Protein AF-A0A960MWN5-F1 (afdb_monomer)

Sequence (154 aa):
MKASRTVSKLVSRRIELPVVLSAWGLSIATIVAATESPEAFFETIIRPTLANRCVACHGPEKQEGSVRLDSRAALLTIQKSGTLAPTLRGKTRAPESCRLETRLADTFDQWIELGLPWPEKATVAGADDRDALARRHWAFQPIREPEVPKSLAG

Mean predicted aligned error: 15.48 Å

Foldseek 3Di:
DDDDDDDDDDDDDDDPDPPPPPPPDPPPDDDDDDDCDLQNLCVPQVLVCCQEQPCVQQNPVHNPVVHHRFDPVRLVVCVVVVCNLVVQCCVPPDDPSNHDDPVSSVSVVVCVVVVVDHPPPDTSHHPVVVVVVCCVDPVNDDDDDDDDDDDDDD

Solvent-accessible surface area (backbone atoms only — not comparable to full-atom values): 10016 Å² total; per-residue (Å²): 135,90,82,89,79,86,87,76,86,80,80,84,76,85,79,84,74,80,82,77,78,79,76,80,74,82,78,78,78,79,79,77,78,79,72,81,50,68,39,50,53,27,64,74,51,48,39,56,46,36,18,76,71,39,24,83,46,14,21,95,91,30,46,58,94,81,38,50,65,38,41,71,70,46,42,52,52,38,44,75,72,69,44,41,65,54,58,62,56,30,77,84,80,53,57,78,90,58,52,57,57,67,71,58,38,50,51,49,48,52,41,53,74,68,66,58,46,62,58,92,87,66,74,46,53,46,71,72,45,51,58,59,49,47,67,68,35,76,91,60,49,84,89,75,86,74,84,78,80,80,75,80,84,128

pLDDT: mean 78.73, std 13.89, range [41.78, 94.19]

Secondary structure (DSSP, 8-state):
----------------------------------PPPHHHHIIIIIHHHHHHHTHHHHSSS-BGGG---S-HHHHHHHHHTT-HHHHHTTTTT--GGGPPPHHHHHHHHHHHHTT----TT-----HHHHHHHHTTSGGGSPP--PPPPPP---

Structure (mmCIF, N/CA/C/O backbone):
data_AF-A0A960MWN5-F1
#
_entry.id   AF-A0A960MWN5-F1
#
loop_
_atom_site.group_PDB
_atom_site.id
_atom_site.type_symbol
_atom_site.label_atom_id
_atom_site.label_alt_id
_atom_site.label_comp_id
_atom_site.label_asym_id
_atom_site.label_entity_id
_atom_site.label_seq_id
_atom_site.pdbx_PDB_ins_code
_atom_site.Cartn_x
_atom_site.Cartn_y
_atom_site.Cartn_z
_atom_site.occupancy
_atom_site.B_iso_or_equiv
_atom_site.auth_seq_id
_atom_site.auth_comp_id
_atom_site.auth_asym_id
_atom_site.auth_atom_id
_atom_site.pdbx_PDB_model_num
ATOM 1 N N . MET A 1 1 ? -88.405 -11.093 -64.486 1.00 41.78 1 MET A N 1
ATOM 2 C CA . MET A 1 1 ? -88.264 -12.360 -65.241 1.00 41.78 1 MET A CA 1
ATOM 3 C C . MET A 1 1 ? -87.059 -13.118 -64.696 1.00 41.78 1 MET A C 1
ATOM 5 O O . MET A 1 1 ? -86.086 -12.488 -64.307 1.00 41.78 1 MET A O 1
ATOM 9 N N . LYS A 1 2 ? -87.201 -14.441 -64.556 1.00 43.50 2 LYS A N 1
ATOM 10 C CA . LYS A 1 2 ? -86.304 -15.387 -63.868 1.00 43.50 2 LYS A CA 1
ATOM 11 C C . LYS A 1 2 ? -84.904 -15.454 -64.492 1.00 43.50 2 LYS A C 1
ATOM 13 O O . LYS A 1 2 ? -84.797 -15.482 -65.710 1.00 43.50 2 LYS A O 1
ATOM 18 N N . ALA A 1 3 ? -83.872 -15.642 -63.670 1.00 47.06 3 ALA A N 1
ATOM 19 C CA . ALA A 1 3 ? -82.603 -16.218 -64.115 1.00 47.06 3 ALA A CA 1
ATOM 20 C C . ALA A 1 3 ? -82.183 -17.324 -63.135 1.00 47.06 3 ALA A C 1
ATOM 22 O O . ALA A 1 3 ? -81.677 -17.068 -62.045 1.00 47.06 3 ALA A O 1
ATOM 23 N N . SER A 1 4 ? -82.488 -18.557 -63.540 1.00 50.53 4 SER A N 1
ATOM 24 C CA . SER A 1 4 ? -82.085 -19.809 -62.900 1.00 50.53 4 SER A CA 1
ATOM 25 C C . SER A 1 4 ? -80.568 -19.971 -62.997 1.00 50.53 4 SER A C 1
ATOM 27 O O . SER A 1 4 ? -80.006 -19.799 -64.078 1.00 50.53 4 SER A O 1
ATOM 29 N N . ARG A 1 5 ? -79.900 -20.294 -61.886 1.00 61.03 5 ARG A N 1
ATOM 30 C CA . ARG A 1 5 ? -78.470 -20.629 -61.864 1.00 61.03 5 ARG A CA 1
ATOM 31 C C . ARG A 1 5 ? -78.312 -22.098 -61.491 1.00 61.03 5 ARG A C 1
ATOM 33 O O . ARG A 1 5 ? -78.660 -22.508 -60.388 1.00 61.03 5 ARG A O 1
ATOM 40 N N . THR A 1 6 ? -77.801 -22.878 -62.435 1.00 56.53 6 THR A N 1
ATOM 41 C CA . THR A 1 6 ? -77.400 -24.278 -62.275 1.00 56.53 6 THR A CA 1
ATOM 42 C C . THR A 1 6 ? -76.148 -24.400 -61.412 1.00 56.53 6 THR A C 1
ATOM 44 O O . THR A 1 6 ? -75.173 -23.671 -61.584 1.00 56.53 6 THR A O 1
ATOM 47 N N . VAL A 1 7 ? -76.192 -25.358 -60.490 1.00 57.38 7 VAL A N 1
ATOM 48 C CA . VAL A 1 7 ? -75.132 -25.708 -59.543 1.00 57.38 7 VAL A CA 1
ATOM 49 C C . VAL A 1 7 ? -74.100 -26.590 -60.248 1.00 57.38 7 VAL A C 1
ATOM 51 O O . VAL A 1 7 ? -74.443 -27.678 -60.706 1.00 57.38 7 VAL A O 1
ATOM 54 N N . SER A 1 8 ? -72.840 -26.154 -60.310 1.00 52.66 8 SER A N 1
ATOM 55 C CA . SER A 1 8 ? -71.716 -27.009 -60.708 1.00 52.66 8 SER A CA 1
ATOM 56 C C . SER A 1 8 ? -70.883 -27.346 -59.475 1.00 52.66 8 SER A C 1
ATOM 58 O O . SER A 1 8 ? -70.448 -26.462 -58.737 1.00 52.66 8 SER A O 1
ATOM 60 N N . LYS A 1 9 ? -70.738 -28.647 -59.214 1.00 51.66 9 LYS A N 1
ATOM 61 C CA . LYS A 1 9 ? -70.060 -29.218 -58.047 1.00 51.66 9 LYS A CA 1
ATOM 62 C C . LYS A 1 9 ? -68.567 -28.881 -58.108 1.00 51.66 9 LYS A C 1
ATOM 64 O O . LYS A 1 9 ? -67.856 -29.411 -58.957 1.00 51.66 9 LYS A O 1
ATOM 69 N N . LEU A 1 10 ? -68.084 -28.042 -57.191 1.00 59.97 10 LEU A N 1
ATOM 70 C CA . LEU A 1 10 ? -66.648 -27.884 -56.970 1.00 59.97 10 LEU A CA 1
ATOM 71 C C . LEU A 1 10 ? -66.115 -29.095 -56.197 1.00 59.97 10 LEU A C 1
ATOM 73 O O . LEU A 1 10 ? -66.444 -29.314 -55.033 1.00 59.97 10 LEU A O 1
ATOM 77 N N . VAL A 1 11 ? -65.283 -29.882 -56.874 1.00 59.75 11 VAL A N 1
ATOM 78 C CA . VAL A 1 11 ? -64.422 -30.903 -56.276 1.00 59.75 11 VAL A CA 1
ATOM 79 C C . VAL A 1 11 ? -63.416 -30.206 -55.356 1.00 59.75 11 VAL A C 1
ATOM 81 O O . VAL A 1 11 ? -62.588 -29.413 -55.798 1.00 59.75 11 VAL A O 1
ATOM 84 N N . SER A 1 12 ? -63.521 -30.494 -54.061 1.00 59.75 12 SER A N 1
ATOM 85 C CA . SER A 1 12 ? -62.624 -30.016 -53.009 1.00 59.75 12 SER A CA 1
ATOM 86 C C . SER A 1 12 ? -61.240 -30.655 -53.161 1.00 59.75 12 SER A C 1
ATOM 88 O O . SER A 1 12 ? -61.079 -31.857 -52.951 1.00 59.75 12 SER A O 1
ATOM 90 N N . ARG A 1 13 ? -60.225 -29.858 -53.515 1.00 63.38 13 ARG A N 1
ATOM 91 C CA . ARG A 1 13 ? -58.817 -30.209 -53.281 1.00 63.38 13 ARG A CA 1
ATOM 92 C C . ARG A 1 13 ? -58.412 -29.622 -51.934 1.00 63.38 13 ARG A C 1
ATOM 94 O O . ARG A 1 13 ? -58.402 -28.405 -51.774 1.00 63.38 13 ARG A O 1
ATOM 101 N N . ARG A 1 14 ? -58.100 -30.487 -50.967 1.00 66.81 14 ARG A N 1
ATOM 102 C CA . ARG A 1 14 ? -57.504 -30.082 -49.689 1.00 66.81 14 ARG A CA 1
ATOM 103 C C . ARG A 1 14 ? -56.088 -29.577 -49.960 1.00 66.81 14 ARG A C 1
ATOM 105 O O . ARG A 1 14 ? -55.253 -30.326 -50.458 1.00 66.81 14 ARG A O 1
ATOM 112 N N . ILE A 1 15 ? -55.862 -28.295 -49.700 1.00 63.66 15 ILE A N 1
ATOM 113 C CA . ILE A 1 15 ? -54.543 -27.668 -49.734 1.00 63.66 15 ILE A CA 1
ATOM 114 C C . ILE A 1 15 ? -53.998 -27.775 -48.309 1.00 63.66 15 ILE A C 1
ATOM 116 O O . ILE A 1 15 ? -54.374 -26.992 -47.443 1.00 63.66 15 ILE A O 1
ATOM 120 N N . GLU A 1 16 ? -53.160 -28.776 -48.056 1.00 53.56 16 GLU A N 1
ATOM 121 C CA . GLU A 1 16 ? -52.386 -28.878 -46.816 1.00 53.56 16 GLU A CA 1
ATOM 122 C C . GLU A 1 16 ? -51.187 -27.920 -46.941 1.00 53.56 16 GLU A C 1
ATOM 124 O O . GLU A 1 16 ? -50.183 -28.234 -47.580 1.00 53.56 16 GLU A O 1
ATOM 129 N N . LEU A 1 17 ? -51.323 -26.703 -46.408 1.00 55.41 17 LEU A N 1
ATOM 130 C CA . LEU A 1 17 ? -50.218 -25.750 -46.262 1.00 55.41 17 LEU A CA 1
ATOM 131 C C . LEU A 1 17 ? -49.339 -26.204 -45.086 1.00 55.41 17 LEU A C 1
ATOM 133 O O . LEU A 1 17 ? -49.846 -26.257 -43.963 1.00 55.41 17 LEU A O 1
ATOM 137 N N . PRO A 1 18 ? -48.038 -26.500 -45.276 1.00 53.03 18 PRO A N 1
ATOM 138 C CA . PRO A 1 18 ? -47.159 -26.717 -44.141 1.00 53.03 18 PRO A CA 1
ATOM 139 C C . PRO A 1 18 ? -47.017 -25.383 -43.407 1.00 53.03 18 PRO A C 1
ATOM 141 O O . PRO A 1 18 ? -46.530 -24.395 -43.957 1.00 53.03 18 PRO A O 1
ATOM 144 N N . VAL A 1 19 ? -47.483 -25.351 -42.160 1.00 59.28 19 VAL A N 1
ATOM 145 C CA . VAL A 1 19 ? -47.262 -24.245 -41.230 1.00 59.28 19 VAL A CA 1
ATOM 146 C C . VAL A 1 19 ? -45.757 -24.165 -40.971 1.00 59.28 19 VAL A C 1
ATOM 148 O O . VAL A 1 19 ? -45.223 -24.838 -40.093 1.00 59.28 19 VAL A O 1
ATOM 151 N N . VAL A 1 20 ? -45.050 -23.360 -41.762 1.00 62.38 20 VAL A N 1
ATOM 152 C CA . VAL A 1 20 ? -43.673 -22.964 -41.464 1.00 62.38 20 VAL A CA 1
ATOM 153 C C . VAL A 1 20 ? -43.761 -21.892 -40.381 1.00 62.38 20 VAL A C 1
ATOM 155 O O . VAL A 1 20 ? -43.831 -20.698 -40.655 1.00 62.38 20 VAL A O 1
ATOM 158 N N . LEU A 1 21 ? -43.826 -22.343 -39.128 1.00 59.66 21 LEU A N 1
ATOM 159 C CA . LEU A 1 21 ? -43.606 -21.519 -37.943 1.00 59.66 21 LEU A CA 1
ATOM 160 C C . LEU A 1 21 ? -42.152 -21.034 -37.969 1.00 59.66 21 LEU A C 1
ATOM 162 O O . LEU A 1 21 ? -41.258 -21.654 -37.399 1.00 59.66 21 LEU A O 1
ATOM 166 N N . SER A 1 22 ? -41.897 -19.919 -38.647 1.00 58.91 22 SER A N 1
ATOM 167 C CA . SER A 1 22 ? -40.659 -19.167 -38.479 1.00 58.91 22 SER A CA 1
ATOM 168 C C . SER A 1 22 ? -40.677 -18.526 -37.090 1.00 58.91 22 SER A C 1
ATOM 170 O O . SER A 1 22 ? -41.102 -17.385 -36.915 1.00 58.91 22 SER A O 1
ATOM 172 N N . ALA A 1 23 ? -40.254 -19.302 -36.092 1.00 59.97 23 ALA A N 1
ATOM 173 C CA . ALA A 1 23 ? -39.985 -18.852 -34.738 1.00 59.97 23 ALA A CA 1
ATOM 174 C C . ALA A 1 23 ? -38.745 -17.948 -34.754 1.00 59.97 23 ALA A C 1
ATOM 176 O O . ALA A 1 23 ? -37.616 -18.398 -34.573 1.00 59.97 23 ALA A O 1
ATOM 177 N N . TRP A 1 24 ? -38.956 -16.658 -35.004 1.00 68.06 24 TRP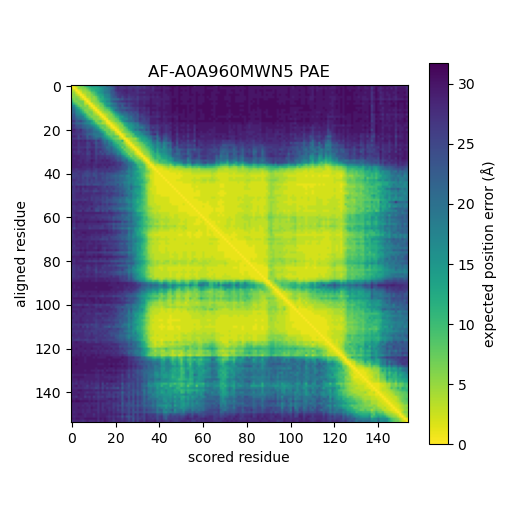 A N 1
ATOM 178 C CA . TRP A 1 24 ? -37.957 -15.633 -34.724 1.00 68.06 24 TRP A CA 1
ATOM 179 C C . TRP A 1 24 ? -37.900 -15.479 -33.202 1.00 68.06 24 TRP A C 1
ATOM 181 O O . TRP A 1 24 ? -38.623 -14.683 -32.608 1.00 68.06 24 TRP A O 1
ATOM 191 N N . GLY A 1 25 ? -37.110 -16.344 -32.563 1.00 60.28 25 GLY A N 1
ATOM 192 C CA . GLY A 1 25 ? -36.861 -16.303 -31.130 1.00 60.28 25 GLY A CA 1
ATOM 193 C C . GLY A 1 25 ? -36.199 -14.981 -30.763 1.00 60.28 25 GLY A C 1
ATOM 194 O O . GLY A 1 25 ? -35.059 -14.723 -31.143 1.00 60.28 25 GLY A O 1
ATOM 195 N N . LEU A 1 26 ? -36.919 -14.138 -30.028 1.00 68.88 26 LEU A N 1
ATOM 196 C CA . LEU A 1 26 ? -36.377 -12.929 -29.426 1.00 68.88 26 LEU A CA 1
ATOM 197 C C . LEU A 1 26 ? -35.466 -13.343 -28.259 1.00 68.88 26 LEU A C 1
ATOM 199 O O . LEU A 1 26 ? -35.898 -13.429 -27.111 1.00 68.88 26 LEU A O 1
ATOM 203 N N . SER A 1 27 ? -34.206 -13.659 -28.562 1.00 70.19 27 SER A N 1
ATOM 204 C CA . SER A 1 27 ? -33.169 -13.873 -27.553 1.00 70.19 27 SER A CA 1
ATOM 205 C C . SER A 1 27 ? -32.819 -12.536 -26.905 1.00 70.19 27 SER A C 1
ATOM 207 O O . SER A 1 27 ? -31.998 -11.776 -27.413 1.00 70.19 27 SER A O 1
ATOM 209 N N . ILE A 1 28 ? -33.443 -12.245 -25.766 1.00 71.38 28 ILE A N 1
ATOM 210 C CA . ILE A 1 28 ? -32.984 -11.183 -24.873 1.00 71.38 28 ILE A CA 1
ATOM 211 C C . ILE A 1 28 ? -31.704 -11.698 -24.210 1.00 71.38 28 ILE A C 1
ATOM 213 O O . ILE A 1 28 ? -31.750 -12.509 -23.287 1.00 71.38 28 ILE A O 1
ATOM 217 N N . ALA A 1 29 ? -30.551 -11.262 -24.716 1.00 70.94 29 ALA A N 1
ATOM 218 C CA . ALA A 1 29 ? -29.282 -11.463 -24.037 1.00 70.94 29 ALA A CA 1
ATOM 219 C C . ALA A 1 29 ? -29.285 -10.612 -22.760 1.00 70.94 29 ALA A C 1
ATOM 221 O O . ALA A 1 29 ? -29.202 -9.386 -22.810 1.00 70.94 29 ALA A O 1
ATOM 222 N N . THR A 1 30 ? -29.414 -11.255 -21.603 1.00 71.75 30 THR A N 1
ATOM 223 C CA . THR A 1 30 ? -29.210 -10.602 -20.310 1.00 71.75 30 THR A CA 1
ATOM 224 C C . THR A 1 30 ? -27.740 -10.226 -20.175 1.00 71.75 30 THR A C 1
ATOM 226 O O . THR A 1 30 ? -26.886 -11.095 -20.002 1.00 71.75 30 THR A O 1
ATOM 229 N N . ILE A 1 31 ? -27.440 -8.930 -20.254 1.00 71.88 31 ILE A N 1
ATOM 230 C CA . ILE A 1 31 ? -26.122 -8.401 -19.904 1.00 71.88 31 ILE A CA 1
ATOM 231 C C . ILE A 1 31 ? -26.006 -8.475 -18.380 1.00 71.88 31 ILE A C 1
ATOM 233 O O . ILE A 1 31 ? -26.652 -7.715 -17.660 1.00 71.88 31 ILE A O 1
ATOM 237 N N . VAL A 1 32 ? -25.204 -9.416 -17.883 1.00 67.56 32 VAL A N 1
ATOM 238 C CA . VAL A 1 32 ? -24.792 -9.437 -16.478 1.00 67.56 32 VAL A CA 1
ATOM 239 C C . VAL A 1 32 ? -23.835 -8.267 -16.274 1.00 67.56 32 VAL A C 1
ATOM 241 O O . VAL A 1 32 ? -22.738 -8.253 -16.830 1.00 67.56 32 VAL A O 1
ATOM 244 N N . ALA A 1 33 ? -24.254 -7.270 -15.496 1.00 60.56 33 ALA A N 1
ATOM 245 C CA . ALA A 1 33 ? -23.344 -6.250 -15.000 1.00 60.56 33 ALA A CA 1
ATOM 246 C C . ALA A 1 33 ? -22.337 -6.929 -14.061 1.00 60.56 33 ALA A C 1
ATOM 248 O O . ALA A 1 33 ? -22.726 -7.513 -13.049 1.00 60.56 33 ALA A O 1
ATOM 249 N N . ALA A 1 34 ? -21.052 -6.895 -14.414 1.00 60.38 34 ALA A N 1
ATOM 250 C CA . ALA A 1 34 ?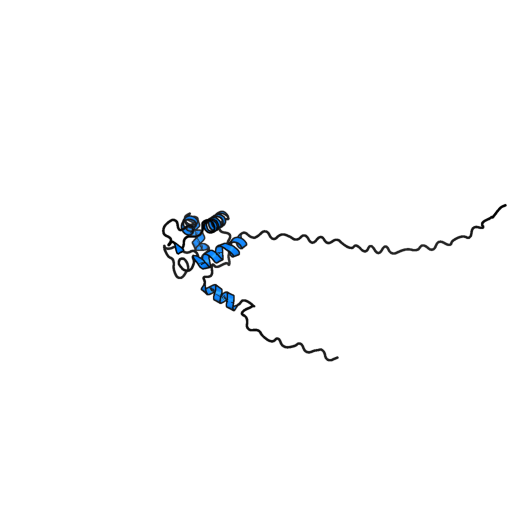 -19.995 -7.342 -13.521 1.00 60.38 34 ALA A CA 1
ATOM 251 C C . ALA A 1 34 ? -19.987 -6.414 -12.299 1.00 60.38 34 ALA A C 1
ATOM 253 O O . ALA A 1 34 ? -19.687 -5.228 -12.416 1.00 60.38 34 ALA A O 1
ATOM 254 N N . THR A 1 35 ? -20.349 -6.938 -11.131 1.00 59.91 35 THR A N 1
ATOM 255 C CA . THR A 1 35 ? -20.078 -6.267 -9.860 1.00 59.91 35 THR A CA 1
ATOM 256 C C . THR A 1 35 ? -18.563 -6.138 -9.734 1.00 59.91 35 THR A C 1
ATOM 258 O O . THR A 1 35 ? -17.880 -7.165 -9.777 1.00 59.91 35 THR A O 1
ATOM 261 N N . GLU A 1 36 ? -18.029 -4.915 -9.632 1.00 65.44 36 GLU A N 1
ATOM 262 C CA . GLU A 1 36 ? -16.600 -4.704 -9.365 1.00 65.44 36 GLU A CA 1
ATOM 263 C C . GLU A 1 36 ? -16.200 -5.552 -8.159 1.00 65.44 36 GLU A C 1
ATOM 265 O O . GLU A 1 36 ? -16.794 -5.445 -7.083 1.00 65.44 36 GLU A O 1
ATOM 270 N N . SER A 1 37 ? -15.239 -6.457 -8.355 1.00 78.31 37 SER A N 1
ATOM 271 C CA . SER A 1 37 ? -14.789 -7.297 -7.255 1.00 78.31 37 SER A CA 1
ATOM 272 C C . SER A 1 37 ? -14.08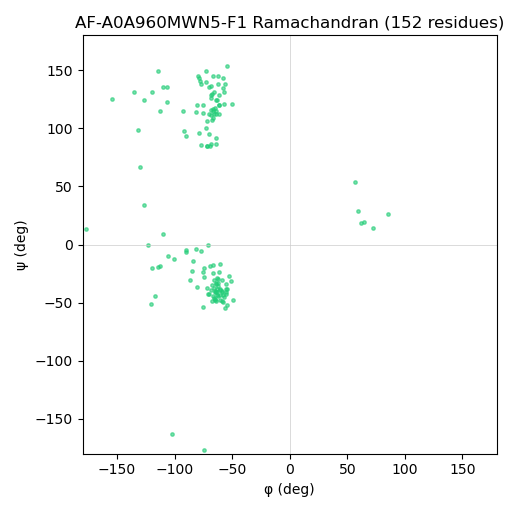8 -6.408 -6.215 1.00 78.31 37 SER A C 1
ATOM 274 O O . SER A 1 37 ? -13.417 -5.443 -6.594 1.00 78.31 37 SER A O 1
ATOM 276 N N . PRO A 1 38 ? -14.194 -6.694 -4.907 1.00 79.75 38 PRO A N 1
ATOM 277 C CA . PRO A 1 38 ? -13.452 -5.960 -3.879 1.00 79.75 38 PRO A CA 1
ATOM 278 C C . PRO A 1 38 ? -11.939 -5.902 -4.150 1.00 79.75 38 PRO A C 1
ATOM 280 O O . PRO A 1 38 ? -11.255 -4.961 -3.759 1.00 79.75 38 PRO A O 1
ATOM 283 N N . GLU A 1 39 ? -11.400 -6.888 -4.864 1.00 86.81 39 GLU A N 1
ATOM 284 C CA . GLU A 1 39 ? -10.014 -6.916 -5.318 1.00 86.81 39 GLU A CA 1
ATOM 285 C C . GLU A 1 39 ? -9.736 -5.971 -6.495 1.00 86.81 39 GLU A C 1
ATOM 287 O O . GLU A 1 39 ? -8.615 -5.477 -6.612 1.00 86.81 39 GLU A O 1
ATOM 292 N N . ALA A 1 40 ? -10.727 -5.676 -7.342 1.00 87.62 40 ALA A N 1
ATOM 293 C CA . ALA A 1 40 ? -10.594 -4.683 -8.407 1.00 87.62 40 ALA A CA 1
ATOM 294 C C . ALA A 1 40 ? -10.287 -3.297 -7.824 1.00 87.62 40 ALA A C 1
ATOM 296 O O . ALA A 1 40 ? -9.427 -2.597 -8.350 1.00 87.62 40 ALA A O 1
ATOM 297 N N . PHE A 1 41 ? -10.898 -2.945 -6.688 1.00 89.44 41 PHE A N 1
ATOM 298 C CA . PHE A 1 41 ? -10.588 -1.719 -5.944 1.00 89.44 41 PHE A CA 1
ATOM 299 C C . PHE A 1 41 ? -9.115 -1.660 -5.509 1.00 89.44 41 PHE A C 1
ATOM 301 O O . PHE A 1 41 ? -8.452 -0.622 -5.611 1.00 89.44 41 PHE A O 1
ATOM 308 N N . PHE A 1 42 ? -8.565 -2.799 -5.075 1.00 92.12 42 PHE A N 1
ATOM 309 C CA . PHE A 1 42 ? -7.147 -2.892 -4.753 1.00 92.12 42 PHE A CA 1
ATOM 310 C C . PHE A 1 42 ? -6.261 -2.713 -5.989 1.00 92.12 42 PHE A C 1
ATOM 312 O O . PHE A 1 42 ? -5.287 -1.967 -5.935 1.00 92.12 42 PHE A O 1
ATOM 319 N N . GLU A 1 43 ? -6.588 -3.370 -7.099 1.00 90.25 43 GLU A N 1
ATOM 320 C CA . GLU A 1 43 ? -5.815 -3.302 -8.345 1.00 90.25 43 GLU A CA 1
ATOM 321 C C . GLU A 1 43 ? -5.783 -1.895 -8.951 1.00 90.25 43 GLU A C 1
ATOM 323 O O . GLU A 1 43 ? -4.731 -1.432 -9.393 1.00 90.25 43 GLU A O 1
ATOM 328 N N . THR A 1 44 ? -6.923 -1.203 -8.970 1.00 89.38 44 THR A N 1
ATOM 329 C CA . THR A 1 44 ? -7.074 0.063 -9.696 1.00 89.38 44 THR A CA 1
ATOM 330 C C . THR A 1 44 ? -6.651 1.280 -8.885 1.00 89.38 44 THR A C 1
ATOM 332 O O . THR A 1 44 ? -6.168 2.250 -9.470 1.00 89.38 44 THR A O 1
ATOM 335 N N . ILE A 1 45 ? -6.791 1.243 -7.554 1.00 91.06 45 ILE A N 1
ATOM 336 C CA . ILE A 1 45 ? -6.560 2.422 -6.707 1.00 91.06 45 ILE A CA 1
ATOM 337 C C . ILE A 1 45 ? -5.457 2.191 -5.671 1.00 91.06 45 ILE A C 1
ATOM 339 O O . ILE A 1 45 ? -4.512 2.984 -5.570 1.00 91.06 45 ILE A O 1
ATOM 343 N N . ILE A 1 46 ? -5.540 1.104 -4.902 1.00 93.62 46 ILE A N 1
ATOM 344 C CA . ILE A 1 46 ? -4.661 0.903 -3.741 1.00 93.62 46 ILE A CA 1
ATOM 345 C C . ILE A 1 46 ? -3.248 0.497 -4.165 1.00 93.62 46 ILE A C 1
ATOM 347 O O . ILE A 1 46 ? -2.279 1.155 -3.781 1.00 93.62 46 ILE A O 1
ATOM 351 N N . ARG A 1 47 ? -3.105 -0.552 -4.982 1.00 92.69 47 ARG A N 1
ATOM 352 C CA . ARG A 1 47 ? -1.809 -1.046 -5.466 1.00 92.69 47 ARG A CA 1
ATOM 353 C C . ARG A 1 47 ? -0.982 0.045 -6.143 1.00 92.69 47 ARG A C 1
ATOM 355 O O . ARG A 1 47 ? 0.170 0.200 -5.736 1.00 92.69 47 ARG A O 1
ATOM 362 N N . PRO A 1 48 ? -1.490 0.808 -7.133 1.00 90.50 48 PRO A N 1
ATOM 363 C CA . PRO A 1 48 ? -0.680 1.837 -7.773 1.00 90.50 48 PRO A CA 1
ATOM 364 C C . PRO A 1 48 ? -0.291 2.942 -6.791 1.00 90.50 48 PRO A C 1
ATOM 366 O O . PRO A 1 48 ? 0.819 3.464 -6.878 1.00 90.50 48 PRO A O 1
ATOM 369 N N . THR A 1 49 ? -1.145 3.283 -5.826 1.00 91.69 49 THR A N 1
ATOM 370 C CA . THR A 1 49 ? -0.780 4.256 -4.793 1.00 91.69 49 THR A CA 1
ATOM 371 C C . THR A 1 49 ? 0.353 3.744 -3.905 1.00 91.69 49 THR A C 1
ATOM 373 O O . THR A 1 49 ? 1.341 4.455 -3.720 1.00 91.69 49 THR A O 1
ATOM 376 N N . LEU A 1 50 ? 0.262 2.505 -3.410 1.00 92.19 50 LEU A N 1
ATOM 377 C CA . LEU A 1 50 ? 1.324 1.891 -2.608 1.00 92.19 50 LEU A CA 1
ATOM 378 C C . LEU A 1 50 ? 2.641 1.829 -3.396 1.00 92.19 50 LEU A C 1
ATOM 380 O O . LEU A 1 50 ? 3.674 2.289 -2.907 1.00 92.19 50 LEU A O 1
ATOM 384 N N . ALA A 1 51 ? 2.587 1.341 -4.637 1.00 90.06 51 ALA A N 1
ATOM 385 C CA . ALA A 1 51 ? 3.741 1.217 -5.523 1.00 90.06 51 ALA A CA 1
ATOM 386 C C . ALA A 1 51 ? 4.443 2.560 -5.770 1.00 90.06 51 ALA A C 1
ATOM 388 O O . ALA A 1 51 ? 5.658 2.665 -5.621 1.00 90.06 51 ALA A O 1
ATOM 389 N N . ASN A 1 52 ? 3.679 3.600 -6.119 1.00 87.06 52 ASN A N 1
ATOM 390 C CA . ASN A 1 52 ? 4.245 4.880 -6.546 1.00 87.06 52 ASN A CA 1
ATOM 391 C C . ASN A 1 52 ? 4.590 5.824 -5.381 1.00 87.06 52 ASN A C 1
ATOM 393 O O . ASN A 1 52 ? 5.394 6.733 -5.573 1.00 87.06 52 ASN A O 1
ATOM 397 N N . ARG A 1 53 ? 3.969 5.670 -4.201 1.00 87.50 53 ARG A N 1
ATOM 398 C CA . ARG A 1 53 ? 4.115 6.635 -3.090 1.00 87.50 53 ARG A CA 1
ATOM 399 C C . ARG A 1 53 ? 4.708 6.057 -1.811 1.00 87.50 53 ARG A C 1
A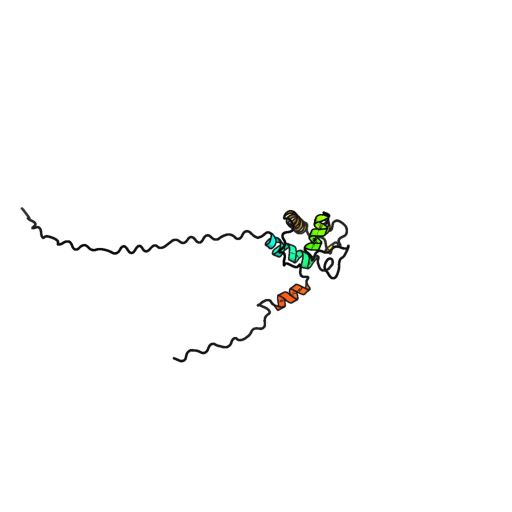TOM 401 O O . ARG A 1 53 ? 5.180 6.831 -0.984 1.00 87.50 53 ARG A O 1
ATOM 408 N N . CYS A 1 54 ? 4.673 4.739 -1.622 1.00 88.94 54 CYS A N 1
ATOM 409 C CA . CYS A 1 54 ? 5.028 4.117 -0.344 1.00 88.94 54 CYS A CA 1
ATOM 410 C C . CYS A 1 54 ? 6.249 3.198 -0.452 1.00 88.94 54 CYS A C 1
ATOM 412 O O . CYS A 1 54 ? 7.139 3.266 0.394 1.00 88.94 54 CYS A O 1
ATOM 414 N N . VAL A 1 55 ? 6.316 2.357 -1.489 1.00 90.38 55 VAL A N 1
ATOM 415 C CA . VAL A 1 55 ? 7.326 1.285 -1.593 1.00 90.38 55 VAL A CA 1
ATOM 416 C C . VAL A 1 55 ? 8.764 1.805 -1.665 1.00 90.38 55 VAL A C 1
ATOM 418 O O . VAL A 1 55 ? 9.658 1.149 -1.145 1.00 90.38 55 VAL A O 1
ATOM 421 N N . ALA A 1 56 ? 9.004 3.004 -2.199 1.00 87.12 56 ALA A N 1
ATOM 422 C CA . ALA A 1 56 ? 10.353 3.579 -2.244 1.00 87.12 56 ALA A CA 1
ATOM 423 C C . ALA A 1 56 ? 11.005 3.738 -0.848 1.00 87.12 56 ALA A C 1
ATOM 425 O O . ALA A 1 56 ? 12.224 3.632 -0.724 1.00 87.12 56 ALA A O 1
ATOM 426 N N . CYS A 1 57 ? 10.207 3.965 0.206 1.00 88.00 57 CYS A N 1
ATOM 427 C CA . CYS A 1 57 ? 10.699 4.114 1.585 1.00 88.00 57 CYS A CA 1
ATOM 428 C C . CYS A 1 57 ? 10.252 3.003 2.545 1.00 88.00 57 CYS A C 1
ATOM 430 O O . CYS A 1 57 ? 10.865 2.840 3.600 1.00 88.00 57 CYS A O 1
ATOM 432 N N . HIS A 1 58 ? 9.195 2.268 2.197 1.00 90.44 58 HIS A N 1
ATOM 433 C CA . HIS A 1 58 ? 8.587 1.207 3.007 1.00 90.44 58 HIS A CA 1
ATOM 434 C C . HIS A 1 58 ? 8.473 -0.113 2.227 1.00 90.44 58 HIS A C 1
ATOM 436 O O . HIS A 1 58 ? 7.490 -0.843 2.358 1.00 90.44 58 HIS A O 1
ATOM 442 N N . GLY A 1 59 ? 9.438 -0.380 1.356 1.00 89.94 59 GLY A N 1
ATOM 443 C CA . GLY A 1 59 ? 9.529 -1.575 0.525 1.00 89.94 59 GLY A CA 1
ATOM 444 C C . GLY A 1 59 ? 10.548 -2.588 1.054 1.00 89.94 59 GLY A C 1
ATOM 445 O O . GLY A 1 59 ? 10.977 -2.516 2.207 1.00 89.94 59 GLY A O 1
ATOM 446 N N . PRO A 1 60 ? 10.973 -3.551 0.223 1.00 89.56 60 PRO A N 1
ATOM 447 C CA . PRO A 1 60 ? 11.965 -4.542 0.630 1.00 89.56 60 PRO A CA 1
ATOM 448 C C . PRO A 1 60 ? 13.353 -3.927 0.864 1.00 89.56 60 PRO A C 1
ATOM 450 O O . PRO A 1 60 ? 14.059 -4.366 1.769 1.00 89.56 60 PRO A O 1
ATOM 453 N N . GLU A 1 61 ? 13.725 -2.908 0.087 1.00 88.94 61 GLU A N 1
ATOM 454 C CA . GLU A 1 61 ? 15.054 -2.283 0.133 1.00 88.94 61 GLU A CA 1
ATOM 455 C C . GLU A 1 61 ? 15.208 -1.280 1.280 1.00 88.94 61 GLU A C 1
ATOM 457 O O . GLU A 1 61 ? 16.267 -1.188 1.901 1.00 88.94 61 GLU A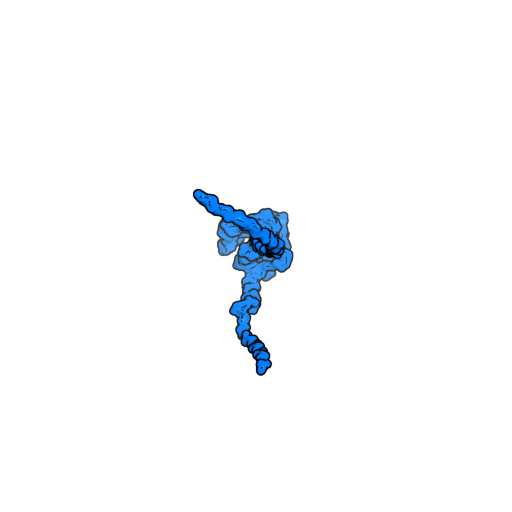 O 1
ATOM 462 N N . LYS A 1 62 ? 14.139 -0.536 1.583 1.00 88.44 62 LYS A N 1
ATOM 463 C CA . LYS A 1 62 ? 14.111 0.491 2.624 1.00 88.44 62 LYS A CA 1
ATOM 464 C C . LYS A 1 62 ? 12.839 0.349 3.446 1.00 88.44 62 LYS A C 1
ATOM 466 O O . LYS A 1 62 ? 11.755 0.251 2.882 1.00 88.44 62 LYS A O 1
ATOM 471 N N . GLN A 1 63 ? 12.983 0.341 4.769 1.00 90.31 63 GLN A N 1
ATOM 472 C CA . GLN A 1 63 ? 11.885 0.169 5.726 1.00 90.31 63 GLN A CA 1
ATOM 473 C C . GLN A 1 63 ? 11.947 1.275 6.780 1.00 90.31 63 GLN A C 1
ATOM 475 O O . GLN A 1 63 ? 12.257 1.043 7.952 1.00 90.31 63 GLN A O 1
ATOM 480 N N . GLU A 1 64 ? 11.713 2.515 6.351 1.00 87.19 64 GLU A N 1
ATOM 481 C CA . GLU A 1 64 ? 11.714 3.661 7.258 1.00 87.19 64 GLU A CA 1
ATOM 482 C C . GLU A 1 64 ? 10.718 3.448 8.404 1.00 87.19 64 GLU A C 1
ATOM 484 O O . GLU A 1 64 ? 9.620 2.919 8.220 1.00 87.19 64 GLU A O 1
ATOM 489 N N . GLY A 1 65 ? 11.122 3.808 9.624 1.00 85.50 65 GLY A N 1
ATOM 490 C CA . GLY A 1 65 ? 10.290 3.606 10.812 1.00 85.50 65 GLY A CA 1
ATOM 491 C C . GLY A 1 65 ? 9.951 2.140 11.113 1.00 85.50 65 GLY A C 1
ATOM 492 O O . GLY A 1 65 ? 9.011 1.898 11.862 1.00 85.50 65 GLY A O 1
ATOM 493 N N . SER A 1 66 ? 10.694 1.173 10.554 1.00 87.94 66 SER A N 1
ATOM 494 C CA . SER A 1 66 ? 10.394 -0.269 10.645 1.00 87.94 66 SER A CA 1
ATOM 495 C C . SER A 1 66 ? 9.020 -0.645 10.073 1.00 87.94 66 SER A C 1
ATOM 497 O O . SER A 1 66 ? 8.386 -1.599 10.522 1.00 87.94 66 SER A O 1
ATOM 499 N N . VAL A 1 67 ? 8.541 0.118 9.087 1.00 89.25 67 VAL A N 1
ATOM 500 C CA . VAL A 1 67 ? 7.260 -0.108 8.411 1.00 89.25 67 VAL A CA 1
ATOM 501 C C . VAL A 1 67 ? 7.502 -0.667 7.013 1.00 89.25 67 VAL A C 1
ATOM 503 O O . VAL A 1 67 ? 8.336 -0.152 6.266 1.00 89.25 67 VAL A O 1
ATOM 506 N N . ARG A 1 68 ? 6.715 -1.687 6.653 1.00 90.56 68 ARG A N 1
ATOM 507 C CA . ARG A 1 68 ? 6.730 -2.342 5.344 1.00 90.56 68 ARG A CA 1
ATOM 508 C C . ARG A 1 68 ? 5.319 -2.374 4.737 1.00 90.56 68 ARG A C 1
ATOM 510 O O . ARG A 1 68 ? 4.394 -2.873 5.374 1.00 90.56 68 ARG A O 1
ATOM 517 N N . LEU A 1 69 ? 5.161 -1.839 3.524 1.00 91.81 69 LEU A N 1
ATOM 518 C CA . LEU A 1 69 ? 3.877 -1.602 2.839 1.00 91.81 69 LEU A CA 1
ATOM 519 C C . LEU A 1 69 ? 3.771 -2.281 1.455 1.00 91.81 69 LEU A C 1
ATOM 521 O O . LEU A 1 69 ? 2.729 -2.184 0.813 1.00 91.81 69 LEU A O 1
ATOM 525 N N . ASP A 1 70 ? 4.808 -2.988 0.993 1.00 90.94 70 ASP A N 1
ATOM 526 C CA . ASP A 1 70 ? 4.811 -3.742 -0.277 1.00 90.94 70 ASP A CA 1
ATOM 527 C C . ASP A 1 70 ? 4.191 -5.151 -0.166 1.00 90.94 70 ASP A C 1
ATOM 529 O O . ASP A 1 70 ? 3.894 -5.797 -1.172 1.00 90.94 70 ASP A O 1
ATOM 533 N N . SER A 1 71 ? 3.996 -5.648 1.060 1.00 89.25 71 SER A N 1
ATOM 534 C CA . SER A 1 71 ? 3.578 -7.026 1.329 1.00 89.25 71 SER A CA 1
ATOM 535 C C . SER A 1 71 ? 2.256 -7.099 2.078 1.00 89.25 71 SER A C 1
ATOM 537 O O . SER A 1 71 ? 2.098 -6.515 3.153 1.00 89.25 71 SER A O 1
ATOM 539 N N . ARG A 1 72 ? 1.339 -7.932 1.573 1.00 89.75 72 ARG A N 1
ATOM 540 C CA . ARG A 1 72 ? 0.070 -8.239 2.244 1.00 89.75 72 ARG A CA 1
ATOM 541 C C . ARG A 1 72 ? 0.282 -8.756 3.667 1.00 89.75 72 ARG A C 1
ATOM 543 O O . ARG A 1 72 ? -0.426 -8.347 4.579 1.00 89.75 72 ARG A O 1
ATOM 550 N N . ALA A 1 73 ? 1.265 -9.632 3.876 1.00 89.56 73 ALA A N 1
ATOM 551 C CA . ALA A 1 73 ? 1.547 -10.189 5.198 1.00 89.56 73 ALA A CA 1
ATOM 552 C C . ALA A 1 73 ? 2.007 -9.107 6.192 1.00 89.56 73 ALA A C 1
ATOM 554 O O . ALA A 1 73 ? 1.571 -9.095 7.345 1.00 89.56 73 ALA A O 1
ATOM 555 N N . ALA A 1 74 ? 2.843 -8.169 5.736 1.00 90.69 74 ALA A N 1
ATOM 556 C CA . ALA A 1 74 ? 3.285 -7.039 6.549 1.00 90.69 74 ALA A CA 1
ATOM 557 C C . ALA A 1 74 ? 2.112 -6.114 6.911 1.00 90.69 74 ALA A C 1
ATOM 559 O O . ALA A 1 74 ? 1.919 -5.804 8.085 1.00 90.69 74 ALA A O 1
ATOM 560 N N . LEU A 1 75 ? 1.270 -5.769 5.931 1.00 91.88 75 LEU A N 1
ATOM 561 C CA . LEU A 1 75 ? 0.075 -4.947 6.137 1.00 91.88 75 LEU A CA 1
ATOM 562 C C . LEU A 1 75 ? -0.915 -5.590 7.109 1.00 91.88 75 LEU A C 1
ATOM 564 O O . LEU A 1 75 ? -1.399 -4.922 8.016 1.00 91.88 75 LEU A O 1
ATOM 568 N N . LEU A 1 76 ? -1.164 -6.897 6.987 1.00 91.50 76 LEU A N 1
ATOM 569 C CA . LEU A 1 76 ? -2.011 -7.630 7.932 1.00 91.50 76 LEU A CA 1
ATOM 570 C C . LEU A 1 76 ? -1.436 -7.627 9.352 1.00 91.50 76 LEU A C 1
ATOM 572 O O . LEU A 1 76 ? -2.194 -7.617 10.319 1.00 91.50 76 LEU A O 1
ATOM 576 N N . THR A 1 77 ? -0.112 -7.628 9.492 1.00 92.06 77 THR A N 1
ATOM 577 C CA . THR A 1 77 ? 0.549 -7.582 10.802 1.00 92.06 77 THR A CA 1
ATOM 578 C C . THR A 1 77 ? 0.314 -6.231 11.473 1.00 92.06 77 THR A C 1
ATOM 580 O O . THR A 1 77 ? -0.148 -6.192 12.611 1.00 92.06 77 THR A O 1
ATOM 583 N N . ILE A 1 78 ? 0.533 -5.127 10.752 1.00 91.19 78 ILE A N 1
ATOM 584 C CA . ILE A 1 78 ? 0.296 -3.776 11.286 1.00 91.19 78 ILE A CA 1
ATOM 585 C C . ILE A 1 78 ? -1.195 -3.405 11.373 1.00 91.19 78 ILE A C 1
ATOM 587 O O . ILE A 1 78 ? -1.580 -2.523 12.141 1.00 91.19 78 ILE A O 1
ATOM 591 N N . GLN A 1 79 ? -2.060 -4.086 10.616 1.00 92.75 79 GLN A N 1
ATOM 592 C CA . GLN A 1 79 ? -3.509 -3.986 10.779 1.00 92.75 79 GLN A CA 1
ATOM 593 C C . GLN A 1 79 ? -3.960 -4.655 12.078 1.00 92.75 79 GLN A C 1
ATOM 595 O O . GLN A 1 79 ? -4.771 -4.086 12.802 1.00 92.75 79 GLN A O 1
ATOM 600 N N . LYS A 1 80 ? -3.413 -5.830 12.418 1.00 92.75 80 LYS A N 1
ATOM 601 C CA . LYS A 1 80 ? -3.716 -6.517 13.686 1.00 92.75 80 LYS A CA 1
ATOM 602 C C . LYS A 1 80 ? -3.304 -5.703 14.915 1.00 92.75 80 LYS A C 1
ATOM 604 O O . LYS A 1 80 ? -3.957 -5.818 15.945 1.00 92.75 80 LYS A O 1
ATOM 609 N N . SER A 1 81 ? -2.267 -4.869 14.814 1.00 90.75 81 SER A N 1
ATOM 610 C CA . SER A 1 81 ? -1.893 -3.913 15.868 1.00 90.75 81 SER A CA 1
ATOM 611 C C . SE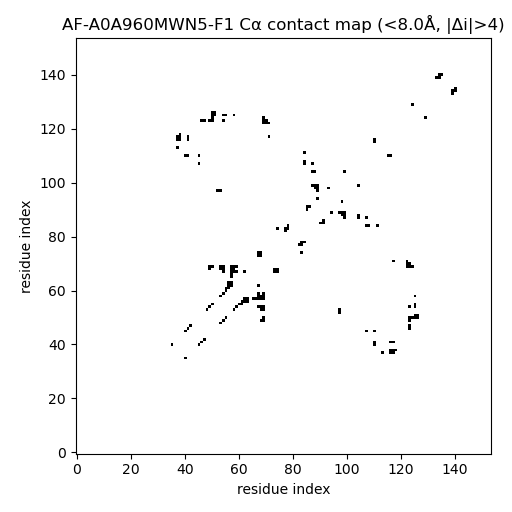R A 1 81 ? -2.724 -2.624 15.865 1.00 90.75 81 SER A C 1
ATOM 613 O O . SER A 1 81 ? -2.526 -1.782 16.736 1.00 90.75 81 SER A O 1
ATOM 615 N N . GLY A 1 82 ? -3.632 -2.436 14.899 1.00 90.31 82 GLY A N 1
ATOM 616 C CA . GLY A 1 82 ? -4.469 -1.239 14.773 1.00 90.31 82 GLY A CA 1
ATOM 617 C C . GLY A 1 82 ? -3.720 0.009 14.295 1.00 90.31 82 GLY A C 1
ATOM 618 O O . GLY A 1 82 ? -4.235 1.119 14.405 1.00 90.31 82 GLY A O 1
ATOM 619 N N . THR A 1 83 ? -2.501 -0.143 13.772 1.00 90.81 83 THR A N 1
ATOM 620 C CA . THR A 1 83 ? -1.632 0.990 13.417 1.00 90.81 83 THR A CA 1
ATOM 621 C C . THR A 1 83 ? -1.637 1.321 11.928 1.00 90.81 83 THR A C 1
ATOM 623 O O . THR A 1 83 ? -1.178 2.398 11.563 1.00 90.81 83 THR A O 1
ATOM 626 N N . LEU A 1 84 ? -2.184 0.455 11.067 1.00 91.44 84 LEU A N 1
ATOM 627 C CA . LEU A 1 84 ? -2.172 0.646 9.612 1.00 91.44 84 LEU A CA 1
ATOM 628 C C . LEU A 1 84 ? -2.804 1.977 9.162 1.00 91.44 84 LEU A C 1
ATOM 630 O O . LEU A 1 84 ? -2.137 2.761 8.489 1.00 91.44 84 LEU A O 1
ATOM 634 N N . ALA A 1 85 ? -4.051 2.265 9.551 1.00 91.25 85 ALA A N 1
ATOM 635 C CA . ALA A 1 85 ? -4.722 3.516 9.175 1.00 91.25 85 ALA A CA 1
ATOM 636 C C . ALA A 1 85 ? -3.979 4.774 9.693 1.00 91.25 85 ALA A C 1
ATOM 638 O O . ALA A 1 85 ? -3.696 5.678 8.899 1.00 91.25 85 ALA A O 1
ATOM 639 N N . PRO A 1 86 ? -3.555 4.849 10.976 1.00 89.00 86 PRO A N 1
ATOM 640 C CA . PRO A 1 86 ? -2.695 5.935 11.458 1.00 89.00 86 PRO A CA 1
ATOM 641 C C . PRO A 1 86 ? -1.389 6.111 10.670 1.00 89.00 86 PRO A C 1
ATOM 643 O O . PRO A 1 86 ? -0.989 7.249 10.404 1.00 89.00 86 PRO A O 1
ATOM 646 N N . THR A 1 87 ? -0.741 5.004 10.292 1.00 88.19 87 THR A N 1
ATOM 647 C CA . THR A 1 87 ? 0.489 4.999 9.490 1.00 88.19 87 THR A CA 1
ATOM 648 C C . THR A 1 87 ? 0.244 5.581 8.099 1.00 88.19 87 THR A C 1
ATOM 650 O O . THR A 1 87 ? 0.968 6.488 7.694 1.00 88.19 87 THR A O 1
ATOM 653 N N . LEU A 1 88 ? -0.801 5.136 7.394 1.00 88.19 88 LEU A N 1
ATOM 654 C CA . LEU A 1 88 ? -1.135 5.623 6.048 1.00 88.19 88 LEU A CA 1
ATOM 655 C C . LEU A 1 88 ? -1.563 7.096 6.035 1.00 88.19 88 LEU A C 1
ATOM 657 O O . LEU A 1 88 ? -1.287 7.815 5.078 1.00 88.19 88 LEU A O 1
ATOM 661 N N . ARG A 1 89 ? -2.178 7.582 7.118 1.00 85.69 89 ARG A N 1
ATOM 662 C CA . ARG A 1 89 ? -2.525 9.004 7.279 1.00 85.69 89 ARG A CA 1
ATOM 663 C C . ARG A 1 89 ? -1.334 9.893 7.656 1.00 85.69 89 ARG A C 1
ATOM 665 O O . ARG A 1 89 ? -1.498 11.108 7.751 1.00 85.69 89 ARG A O 1
ATOM 672 N N . GLY A 1 90 ? -0.154 9.322 7.904 1.00 74.19 90 GLY A N 1
ATOM 673 C CA . GLY A 1 90 ? 1.066 10.076 8.200 1.00 74.19 90 GLY A CA 1
ATOM 674 C C . GLY A 1 90 ? 1.015 10.890 9.499 1.00 74.19 90 GLY A C 1
ATOM 675 O O . GLY A 1 90 ? 1.801 11.821 9.666 1.00 74.19 90 GLY A O 1
ATOM 676 N N . LYS A 1 91 ? 0.105 10.561 10.430 1.00 64.88 91 LYS A N 1
ATOM 677 C CA . LYS A 1 91 ? -0.164 11.377 11.630 1.00 64.88 91 LYS A CA 1
ATOM 678 C C . LYS A 1 91 ? 0.977 11.394 12.651 1.00 64.88 91 LYS A C 1
ATOM 680 O O . LYS A 1 91 ? 0.988 12.268 13.509 1.00 64.88 91 LYS A O 1
ATOM 685 N N . THR A 1 92 ? 1.911 10.445 12.598 1.00 57.84 92 THR A N 1
ATOM 686 C CA . THR A 1 92 ? 2.844 10.220 13.715 1.00 57.84 92 THR A CA 1
ATOM 687 C C . THR A 1 92 ? 4.305 10.554 13.422 1.00 57.84 92 THR A C 1
ATOM 689 O O . THR A 1 92 ? 5.046 10.745 14.386 1.00 57.84 92 THR A O 1
ATOM 692 N N . ARG A 1 93 ? 4.744 10.658 12.152 1.00 63.31 93 ARG A N 1
ATOM 693 C CA . ARG A 1 93 ? 6.134 11.056 11.799 1.00 63.31 93 ARG A CA 1
ATOM 694 C C . ARG A 1 93 ? 6.460 11.195 10.302 1.00 63.31 93 ARG A C 1
ATOM 696 O O . ARG A 1 93 ? 7.637 11.231 9.954 1.00 63.31 93 ARG A O 1
ATOM 703 N N . ALA A 1 94 ? 5.468 11.230 9.413 1.00 67.31 94 ALA A N 1
ATOM 704 C CA . ALA A 1 94 ? 5.732 11.210 7.973 1.00 67.31 94 ALA A CA 1
ATOM 705 C C . ALA A 1 94 ? 6.186 12.593 7.449 1.00 67.31 94 ALA A C 1
ATOM 707 O O . ALA A 1 94 ? 5.618 13.606 7.872 1.00 67.31 94 ALA A O 1
ATOM 708 N N . PRO A 1 95 ? 7.163 12.657 6.520 1.00 73.06 95 PRO A N 1
ATOM 709 C CA . PRO A 1 95 ? 7.490 13.879 5.787 1.00 73.06 95 PRO A CA 1
ATOM 710 C C . PRO A 1 95 ? 6.260 14.475 5.092 1.00 73.06 95 PRO A C 1
ATOM 712 O O . PRO A 1 95 ? 5.349 13.742 4.707 1.00 73.06 95 PRO A O 1
ATOM 715 N N . GLU A 1 96 ? 6.256 15.790 4.856 1.00 76.31 96 GLU A N 1
ATOM 716 C CA . GLU A 1 96 ? 5.150 16.470 4.158 1.00 76.31 96 GLU A CA 1
ATOM 717 C C . GLU A 1 96 ? 4.858 15.850 2.782 1.00 76.31 96 GLU A C 1
ATOM 719 O O . GLU A 1 96 ? 3.705 15.651 2.414 1.00 76.31 96 GLU A O 1
ATOM 724 N N . SER A 1 97 ? 5.907 15.451 2.057 1.00 74.50 97 SER A N 1
ATOM 725 C CA . SER A 1 97 ? 5.813 14.773 0.758 1.00 74.50 97 SER A CA 1
ATOM 726 C C . SER A 1 97 ? 5.077 13.427 0.810 1.00 74.50 97 SER A C 1
ATOM 728 O O . SER A 1 97 ? 4.532 12.976 -0.201 1.00 74.50 97 SER A O 1
ATOM 730 N N . CYS A 1 98 ? 5.034 12.787 1.978 1.00 74.00 98 CYS A N 1
ATOM 731 C CA . CYS A 1 98 ? 4.357 11.514 2.204 1.00 74.00 98 CYS A CA 1
ATOM 732 C C . CYS A 1 98 ? 2.898 11.689 2.641 1.00 74.00 98 CYS A C 1
ATOM 734 O O . CYS A 1 98 ? 2.176 10.696 2.739 1.00 74.00 98 CYS A O 1
ATOM 736 N N . ARG A 1 99 ? 2.435 12.920 2.897 1.00 81.81 99 ARG A N 1
ATOM 737 C CA . ARG A 1 99 ? 1.043 13.163 3.272 1.00 81.81 99 ARG A CA 1
ATOM 738 C C . ARG A 1 99 ? 0.128 12.885 2.080 1.00 81.81 99 ARG A C 1
ATOM 740 O O . ARG A 1 99 ? 0.310 13.416 0.984 1.00 81.81 99 ARG A O 1
ATOM 747 N N . LEU A 1 100 ? -0.859 12.024 2.302 1.00 83.25 100 LEU A N 1
ATOM 748 C CA . LEU A 1 100 ? -1.918 11.769 1.335 1.00 83.25 100 LEU A CA 1
ATOM 749 C C . LEU A 1 100 ? -2.957 12.891 1.401 1.00 83.25 100 LEU A C 1
ATOM 751 O O . LEU A 1 100 ? -3.253 13.413 2.477 1.00 83.25 100 LEU A O 1
ATOM 755 N N . GLU A 1 101 ? -3.535 13.233 0.251 1.00 88.12 101 GLU A N 1
ATOM 756 C CA . GLU A 1 101 ? -4.754 14.040 0.215 1.00 88.12 101 GLU A CA 1
ATOM 757 C C . GLU A 1 101 ? -5.857 13.326 1.007 1.00 88.12 101 GLU A C 1
ATOM 759 O O . GLU A 1 101 ? -5.961 12.098 0.949 1.00 88.12 101 GLU A O 1
ATOM 764 N N . THR A 1 102 ? -6.699 14.080 1.717 1.00 87.12 102 THR A N 1
ATOM 765 C CA . THR A 1 102 ? -7.765 13.530 2.567 1.00 87.12 102 THR A CA 1
ATOM 766 C C . THR A 1 102 ? -8.605 12.483 1.841 1.00 87.12 102 THR A C 1
ATOM 768 O O . THR A 1 102 ? -8.742 11.380 2.352 1.00 87.12 102 THR A O 1
ATOM 771 N N . ARG A 1 103 ? -9.054 12.761 0.607 1.00 86.56 103 ARG A N 1
A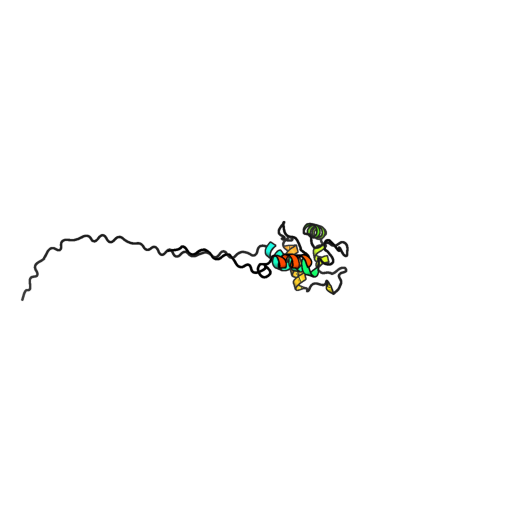TOM 772 C CA . ARG A 1 103 ? -9.855 11.810 -0.188 1.00 86.56 103 ARG A CA 1
ATOM 773 C C . ARG A 1 103 ? -9.136 10.485 -0.446 1.00 86.56 103 ARG A C 1
ATOM 775 O O . ARG A 1 103 ? -9.744 9.420 -0.374 1.00 86.56 103 ARG A O 1
ATOM 782 N N . LEU A 1 104 ? -7.838 10.541 -0.739 1.00 89.94 104 LEU A N 1
ATOM 783 C CA . LEU A 1 104 ? -7.036 9.343 -0.973 1.00 89.94 104 LEU A CA 1
ATOM 784 C C . LEU A 1 104 ? -6.794 8.580 0.334 1.00 89.94 104 LEU A C 1
ATOM 786 O O . LEU A 1 104 ? -6.843 7.356 0.346 1.00 89.94 104 LEU A O 1
ATOM 790 N N . ALA A 1 105 ? -6.591 9.285 1.446 1.00 90.50 105 ALA A N 1
ATOM 791 C CA . ALA A 1 105 ? -6.510 8.659 2.760 1.00 90.50 105 ALA A CA 1
ATOM 792 C C . ALA A 1 105 ? -7.830 7.969 3.157 1.00 90.50 105 ALA A C 1
ATOM 794 O O . ALA A 1 105 ? -7.804 6.849 3.653 1.00 90.50 105 ALA A O 1
ATOM 795 N N . ASP A 1 106 ? -8.976 8.592 2.879 1.00 93.38 106 ASP A N 1
ATOM 796 C CA . ASP A 1 106 ? -10.299 8.008 3.132 1.00 93.38 106 ASP A CA 1
ATOM 797 C C . ASP A 1 106 ? -10.530 6.747 2.279 1.00 93.38 106 ASP A C 1
ATOM 799 O O . ASP A 1 106 ? -11.133 5.779 2.732 1.00 93.38 106 ASP A O 1
ATOM 803 N N . THR A 1 107 ? -9.970 6.716 1.066 1.00 93.75 107 THR A N 1
ATOM 804 C CA . THR A 1 107 ? -9.990 5.532 0.192 1.00 93.75 107 THR A CA 1
ATOM 805 C C . THR A 1 107 ? -9.238 4.349 0.820 1.00 93.75 107 THR A C 1
ATOM 807 O O . THR A 1 107 ? -9.679 3.203 0.718 1.00 93.75 107 THR A O 1
ATOM 810 N N . PHE A 1 108 ? -8.116 4.603 1.501 1.00 94.12 108 PHE A N 1
ATOM 811 C CA . PHE A 1 108 ? -7.413 3.563 2.257 1.00 94.12 108 PHE A CA 1
ATOM 812 C C . PHE A 1 108 ? -8.210 3.091 3.471 1.00 94.12 108 PHE A C 1
ATOM 814 O O . PHE A 1 108 ? -8.221 1.894 3.743 1.00 94.12 108 PHE A O 1
ATOM 821 N N . ASP A 1 109 ? -8.887 3.994 4.176 1.00 93.69 109 ASP A N 1
ATOM 822 C CA . ASP A 1 109 ? -9.733 3.613 5.309 1.00 93.69 109 ASP A CA 1
ATOM 823 C C . ASP A 1 109 ? -10.880 2.706 4.847 1.00 93.69 109 ASP A C 1
ATOM 825 O O . ASP A 1 109 ? -11.071 1.636 5.420 1.00 93.69 109 ASP A O 1
ATOM 829 N N . GLN A 1 110 ? -11.544 3.040 3.736 1.00 94.00 110 GLN A N 1
ATOM 830 C CA . GLN A 1 110 ? -12.551 2.171 3.123 1.00 94.00 110 GLN A CA 1
ATOM 831 C C . GLN A 1 110 ? -11.976 0.789 2.774 1.00 94.00 110 GLN A C 1
ATOM 833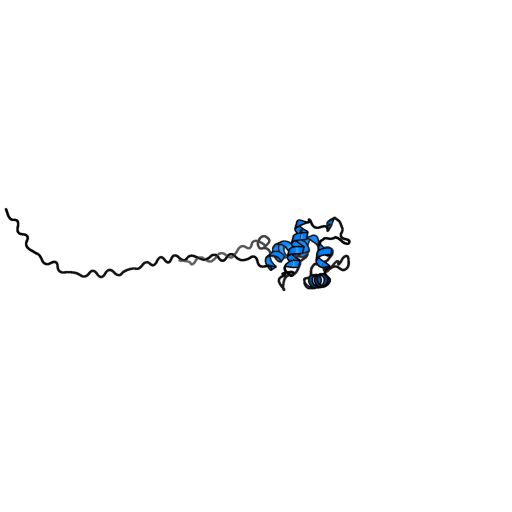 O O . GLN A 1 110 ? -12.589 -0.240 3.052 1.00 94.00 110 GLN A O 1
ATOM 838 N N . TRP A 1 111 ? -10.781 0.734 2.180 1.00 94.19 111 TRP A N 1
ATOM 839 C CA . TRP A 1 111 ? -10.123 -0.537 1.866 1.00 94.19 111 TRP A CA 1
ATOM 840 C C . TRP A 1 111 ? -9.844 -1.387 3.117 1.00 94.19 111 TRP A C 1
ATOM 842 O O . TRP A 1 111 ? -10.003 -2.611 3.097 1.00 94.19 111 TRP A O 1
ATOM 852 N N . ILE A 1 112 ? -9.436 -0.740 4.209 1.00 93.75 112 ILE A N 1
ATOM 853 C CA . ILE A 1 112 ? -9.190 -1.379 5.504 1.00 93.75 112 ILE A CA 1
ATOM 854 C C . ILE A 1 112 ? -10.499 -1.906 6.104 1.00 93.75 112 ILE A C 1
ATOM 856 O O . ILE A 1 112 ? -10.532 -3.048 6.565 1.00 93.75 112 ILE A O 1
ATOM 860 N N . GLU A 1 113 ? -11.573 -1.116 6.061 1.00 92.50 113 GLU A N 1
ATOM 861 C CA . GLU A 1 113 ? -12.912 -1.494 6.534 1.00 92.50 113 GLU A CA 1
ATOM 862 C C . GLU A 1 113 ? -13.490 -2.685 5.760 1.00 92.50 113 GLU A C 1
ATOM 864 O O . GLU A 1 113 ? -14.117 -3.562 6.351 1.00 92.50 113 GLU A O 1
ATOM 869 N N . LEU A 1 114 ? -13.203 -2.777 4.457 1.00 91.56 114 LEU A N 1
ATOM 870 C CA . LEU A 1 114 ? -13.553 -3.924 3.612 1.00 91.56 114 LEU A CA 1
ATOM 871 C C . LEU A 1 114 ? -12.724 -5.189 3.911 1.00 91.56 114 LEU A C 1
ATOM 873 O O . LEU A 1 114 ? -12.927 -6.222 3.274 1.00 91.56 114 LEU A O 1
ATOM 877 N N . GLY A 1 115 ? -11.791 -5.137 4.866 1.00 91.00 115 GLY A N 1
ATOM 878 C CA . GLY A 1 115 ? -10.990 -6.288 5.281 1.00 91.00 115 GLY A CA 1
ATOM 879 C C . GLY A 1 115 ? -9.738 -6.519 4.435 1.00 91.00 115 GLY A C 1
ATOM 880 O O . GLY A 1 115 ? -9.252 -7.649 4.369 1.00 91.00 115 GLY A O 1
ATOM 881 N N . LEU A 1 116 ? -9.198 -5.466 3.811 1.00 92.06 116 LEU A N 1
ATOM 882 C CA . LEU A 1 116 ? -8.003 -5.524 2.960 1.00 92.06 116 LEU A CA 1
ATOM 883 C C . LEU A 1 116 ? -8.147 -6.536 1.801 1.00 92.06 116 LEU A C 1
ATOM 885 O O . LEU A 1 116 ? -7.288 -7.423 1.655 1.00 92.06 116 LEU A O 1
ATOM 889 N N . PRO A 1 117 ? -9.213 -6.441 0.976 1.00 92.06 117 PRO A N 1
ATOM 890 C CA . PRO A 1 117 ? -9.360 -7.296 -0.194 1.00 92.06 117 PRO A CA 1
ATOM 891 C C . PRO A 1 117 ? -8.136 -7.118 -1.094 1.00 92.06 117 PRO A C 1
ATOM 893 O O . PRO A 1 117 ? -7.783 -6.008 -1.490 1.00 92.06 117 PRO A O 1
ATOM 896 N N . TRP A 1 118 ? -7.430 -8.217 -1.335 1.00 88.06 118 TRP A N 1
ATOM 897 C CA . TRP A 1 118 ? -6.153 -8.261 -2.041 1.00 88.06 118 TRP A CA 1
ATOM 898 C C . TRP A 1 118 ? -6.031 -9.668 -2.656 1.00 88.06 118 TRP A C 1
ATOM 900 O O . TRP A 1 118 ? -6.078 -10.643 -1.898 1.00 88.06 118 TRP A O 1
ATOM 910 N N . PRO A 1 119 ? -5.812 -9.814 -3.979 1.00 83.62 119 PRO A N 1
ATOM 911 C CA . PRO A 1 119 ? -5.645 -11.123 -4.621 1.00 83.62 119 PRO A CA 1
ATOM 912 C C . PRO A 1 119 ? -4.438 -11.895 -4.076 1.00 83.62 119 PRO A C 1
ATOM 914 O O . PRO A 1 119 ? -3.329 -11.383 -4.107 1.00 83.62 119 PRO A O 1
ATOM 917 N N . GLU A 1 120 ? -4.572 -13.150 -3.651 1.00 77.38 120 GLU A N 1
ATOM 918 C CA . GLU A 1 120 ? -3.466 -13.887 -2.997 1.00 77.38 120 GLU A CA 1
ATOM 919 C C . GLU A 1 120 ? -2.125 -13.875 -3.754 1.00 77.38 120 GLU A C 1
ATOM 921 O O . GLU A 1 120 ? -1.062 -13.884 -3.138 1.00 77.38 120 GLU A O 1
ATOM 926 N N . LYS A 1 121 ? -2.171 -13.823 -5.089 1.00 73.44 121 LYS A N 1
ATOM 927 C CA . LYS A 1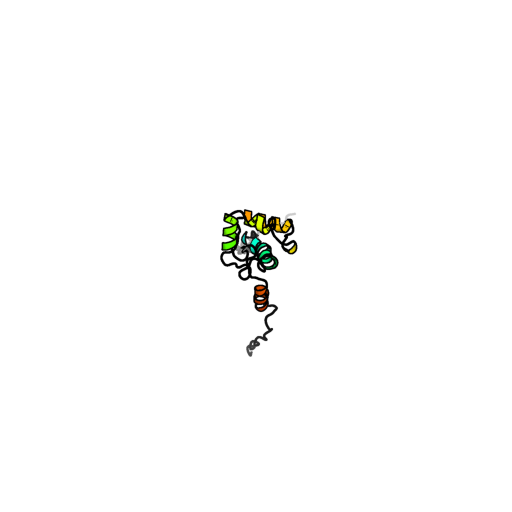 121 ? -0.991 -13.830 -5.970 1.00 73.44 121 LYS A CA 1
ATOM 928 C C . LYS A 1 121 ? -0.439 -12.441 -6.293 1.00 73.44 121 LYS A C 1
ATOM 930 O O . LYS A 1 121 ? 0.562 -12.330 -6.993 1.00 73.44 121 LYS A O 1
ATOM 935 N N . ALA A 1 122 ? -1.106 -11.386 -5.849 1.00 74.88 122 ALA A N 1
ATOM 936 C CA . ALA A 1 122 ? -0.714 -10.028 -6.152 1.00 74.88 122 ALA A CA 1
ATOM 937 C C . ALA A 1 122 ? 0.476 -9.563 -5.313 1.00 74.88 122 ALA A C 1
ATOM 939 O O . ALA A 1 122 ? 0.505 -9.747 -4.095 1.00 74.88 122 ALA A O 1
ATOM 940 N N . THR A 1 123 ? 1.401 -8.865 -5.963 1.00 78.38 123 THR A N 1
ATOM 941 C CA . THR A 1 123 ? 2.508 -8.146 -5.333 1.00 78.38 123 THR A CA 1
ATOM 942 C C . THR A 1 123 ? 2.343 -6.646 -5.557 1.00 78.38 123 THR A C 1
ATOM 944 O O . THR A 1 123 ? 1.782 -6.213 -6.569 1.00 78.38 123 THR A O 1
ATOM 947 N N . VAL A 1 124 ? 2.826 -5.830 -4.617 1.00 81.69 124 VAL A N 1
ATOM 948 C CA . VAL A 1 124 ? 3.001 -4.395 -4.869 1.00 81.69 124 VAL A CA 1
ATOM 949 C C . VAL A 1 124 ? 4.403 -4.222 -5.425 1.00 81.69 124 VAL A C 1
ATOM 951 O O . VAL A 1 124 ? 5.394 -4.158 -4.705 1.00 81.69 124 VAL A O 1
ATOM 954 N N . ALA A 1 125 ? 4.440 -4.233 -6.745 1.00 68.50 125 ALA A N 1
ATOM 955 C CA . ALA A 1 125 ? 5.614 -4.022 -7.563 1.00 68.50 125 ALA A CA 1
ATOM 956 C C . ALA A 1 125 ? 6.079 -2.554 -7.445 1.00 68.50 125 ALA A C 1
ATOM 958 O O . ALA A 1 125 ? 5.243 -1.648 -7.458 1.00 68.50 125 ALA A O 1
ATOM 959 N N . GLY A 1 126 ? 7.382 -2.309 -7.298 1.00 59.62 126 GLY A N 1
ATOM 960 C CA . GLY A 1 126 ? 7.949 -0.954 -7.218 1.00 59.62 126 GLY A CA 1
ATOM 961 C C . GLY A 1 126 ? 7.977 -0.249 -8.582 1.00 59.62 126 GLY A C 1
ATOM 962 O O . GLY A 1 126 ? 7.534 -0.798 -9.589 1.00 59.62 126 GLY A O 1
ATOM 963 N N . ALA A 1 127 ? 8.524 0.969 -8.653 1.00 54.62 127 ALA A N 1
ATOM 964 C CA . ALA A 1 127 ? 8.660 1.699 -9.922 1.00 54.62 127 ALA A CA 1
ATOM 965 C C . ALA A 1 127 ? 9.417 0.893 -11.003 1.00 54.62 127 ALA A C 1
ATOM 967 O O . ALA A 1 127 ? 9.037 0.940 -12.174 1.00 54.62 127 ALA A O 1
ATOM 968 N N . ASP A 1 128 ? 10.397 0.080 -10.605 1.00 54.81 128 ASP A N 1
ATOM 969 C CA . ASP A 1 128 ? 11.216 -0.742 -11.508 1.00 54.81 128 ASP A CA 1
ATOM 970 C C . ASP A 1 128 ? 10.424 -1.863 -12.208 1.00 54.81 128 ASP A C 1
ATOM 972 O O . ASP A 1 128 ? 10.747 -2.282 -13.326 1.00 54.81 128 ASP A O 1
ATOM 976 N N . ASP A 1 129 ? 9.316 -2.306 -11.612 1.00 61.03 129 ASP A N 1
ATOM 977 C CA . ASP A 1 129 ? 8.444 -3.320 -12.204 1.00 61.03 129 ASP A CA 1
ATOM 978 C C . ASP A 1 129 ? 7.581 -2.762 -13.343 1.00 61.03 129 ASP A C 1
ATOM 980 O O . ASP A 1 129 ? 7.178 -3.511 -14.241 1.00 61.03 129 ASP A O 1
ATOM 984 N N . ARG A 1 130 ? 7.327 -1.444 -13.371 1.00 62.91 130 ARG A N 1
ATOM 985 C CA . ARG A 1 130 ? 6.625 -0.795 -14.493 1.00 62.91 130 ARG A CA 1
ATOM 986 C C . ARG A 1 130 ? 7.436 -0.883 -15.772 1.00 62.91 130 ARG A C 1
ATOM 988 O O . ARG A 1 130 ? 6.872 -1.153 -16.826 1.00 62.91 130 ARG A O 1
ATOM 995 N N . ASP A 1 131 ? 8.743 -0.712 -15.665 1.00 66.56 131 ASP A N 1
ATOM 996 C CA . ASP A 1 131 ? 9.677 -0.837 -16.776 1.00 66.56 131 ASP A CA 1
ATOM 997 C C . ASP A 1 131 ? 9.704 -2.278 -17.308 1.00 66.56 131 ASP A C 1
ATOM 999 O O . ASP A 1 131 ? 9.667 -2.526 -18.516 1.00 66.56 131 ASP A O 1
ATOM 1003 N N . ALA A 1 132 ? 9.668 -3.257 -16.400 1.00 66.69 132 ALA A N 1
ATOM 1004 C CA . ALA A 1 132 ? 9.551 -4.668 -16.756 1.00 66.69 132 ALA A CA 1
ATOM 1005 C C . ALA A 1 132 ? 8.203 -5.020 -17.413 1.00 66.69 132 ALA A C 1
ATOM 1007 O O . ALA A 1 132 ? 8.166 -5.837 -18.335 1.00 66.69 132 ALA A O 1
ATOM 1008 N N . LEU A 1 133 ? 7.101 -4.412 -16.966 1.00 67.88 133 LEU A N 1
ATOM 1009 C CA . LEU A 1 133 ? 5.773 -4.563 -17.568 1.00 67.88 133 LEU A CA 1
ATOM 1010 C C . LEU A 1 133 ? 5.678 -3.873 -18.933 1.00 67.88 133 LEU A C 1
ATOM 1012 O O . LEU A 1 133 ? 5.155 -4.470 -19.874 1.00 67.88 133 LEU A O 1
ATOM 1016 N N . ALA A 1 134 ? 6.233 -2.668 -19.069 1.00 75.44 134 ALA A N 1
ATOM 1017 C CA . ALA A 1 134 ? 6.292 -1.929 -20.325 1.00 75.44 134 ALA A CA 1
ATOM 1018 C C . ALA A 1 134 ? 7.017 -2.744 -21.402 1.00 75.44 134 ALA A C 1
ATOM 1020 O O . ALA A 1 134 ? 6.493 -2.911 -22.499 1.00 75.44 134 ALA A O 1
ATOM 1021 N N . ARG A 1 135 ? 8.143 -3.386 -21.060 1.00 77.31 135 ARG A N 1
ATOM 1022 C CA . ARG A 1 135 ? 8.876 -4.283 -21.973 1.00 77.31 135 ARG A CA 1
ATOM 1023 C C . ARG A 1 135 ? 8.081 -5.498 -22.464 1.00 77.31 135 ARG A C 1
ATOM 1025 O O . ARG A 1 135 ? 8.500 -6.120 -23.435 1.00 77.31 135 ARG A O 1
ATOM 1032 N N . ARG A 1 136 ? 6.966 -5.863 -21.822 1.00 78.88 136 ARG A N 1
ATOM 1033 C CA . ARG A 1 136 ? 6.088 -6.982 -22.225 1.00 78.88 136 ARG A CA 1
ATOM 1034 C C . ARG A 1 136 ? 4.780 -6.529 -22.873 1.00 78.88 136 ARG A C 1
ATOM 1036 O O . ARG A 1 136 ? 4.037 -7.360 -23.387 1.00 78.88 136 ARG A O 1
ATOM 1043 N N . HIS A 1 137 ? 4.472 -5.237 -22.835 1.00 83.25 137 HIS A N 1
ATOM 1044 C CA . HIS A 1 137 ? 3.244 -4.711 -23.411 1.00 83.25 137 HIS A CA 1
ATOM 1045 C C . HIS A 1 137 ? 3.336 -4.724 -24.944 1.00 83.25 137 HIS A C 1
ATOM 1047 O O . HIS A 1 137 ? 4.382 -4.407 -25.515 1.00 83.25 137 HIS A O 1
ATOM 1053 N N . TRP A 1 138 ? 2.237 -5.091 -25.611 1.00 86.88 138 TRP A N 1
ATOM 1054 C CA . TRP A 1 138 ? 2.185 -5.313 -27.064 1.00 86.88 138 TRP A CA 1
ATOM 1055 C C . TRP A 1 138 ? 2.685 -4.104 -27.868 1.00 86.88 138 TRP A C 1
ATOM 1057 O O . TRP A 1 138 ? 3.412 -4.272 -28.839 1.00 86.88 138 TRP A O 1
ATOM 1067 N N . ALA A 1 139 ? 2.357 -2.890 -27.413 1.00 89.81 139 ALA A N 1
ATOM 1068 C CA . ALA A 1 139 ? 2.727 -1.639 -28.080 1.00 89.81 139 ALA A CA 1
ATOM 1069 C C . ALA A 1 139 ? 4.241 -1.360 -28.085 1.00 89.81 139 ALA A C 1
ATOM 1071 O O . ALA A 1 139 ? 4.707 -0.541 -28.869 1.00 89.81 139 ALA A O 1
ATOM 1072 N N . PHE A 1 140 ? 4.999 -2.033 -27.217 1.00 85.38 140 PHE A N 1
ATOM 1073 C CA . PHE A 1 140 ? 6.452 -1.899 -27.119 1.00 85.38 140 PHE A CA 1
ATOM 1074 C C . PHE A 1 140 ? 7.187 -3.156 -27.613 1.00 85.38 140 PHE A C 1
ATOM 1076 O O . PHE A 1 140 ? 8.400 -3.262 -27.438 1.00 85.38 140 PHE A O 1
ATOM 1083 N N . GLN A 1 141 ? 6.478 -4.117 -28.225 1.00 84.75 141 GLN A N 1
ATOM 1084 C CA . GLN A 1 141 ? 7.124 -5.245 -28.896 1.00 84.75 141 GLN A CA 1
ATOM 1085 C C . GLN A 1 141 ? 7.642 -4.822 -30.278 1.00 84.75 141 GLN A C 1
ATOM 1087 O O . GLN A 1 141 ? 6.964 -4.066 -30.977 1.00 84.75 141 GLN A O 1
ATOM 1092 N N . PRO A 1 142 ? 8.806 -5.332 -30.719 1.00 85.88 142 PRO A N 1
ATOM 1093 C CA . PRO A 1 142 ? 9.264 -5.132 -32.088 1.00 85.88 142 PRO A CA 1
ATOM 1094 C C . PRO A 1 142 ? 8.223 -5.642 -33.093 1.00 85.88 142 PRO A C 1
ATOM 1096 O O . PRO A 1 142 ? 7.749 -6.775 -32.971 1.00 85.88 142 PRO A O 1
ATOM 1099 N N . ILE A 1 143 ? 7.897 -4.828 -34.100 1.00 89.06 143 ILE A N 1
ATOM 1100 C CA . ILE A 1 143 ? 7.033 -5.242 -35.212 1.00 89.06 143 ILE A CA 1
ATOM 1101 C C . ILE A 1 143 ? 7.745 -6.370 -35.966 1.00 89.06 143 ILE A C 1
ATOM 1103 O O . ILE A 1 143 ? 8.889 -6.212 -36.391 1.00 89.06 143 ILE A O 1
ATOM 1107 N N . ARG A 1 144 ? 7.074 -7.516 -36.115 1.00 88.38 144 ARG A N 1
ATOM 1108 C CA . ARG A 1 144 ? 7.554 -8.647 -36.917 1.00 88.38 144 ARG A CA 1
ATOM 1109 C C . ARG A 1 144 ? 6.690 -8.782 -38.155 1.00 88.38 144 ARG A C 1
ATOM 1111 O O . ARG A 1 144 ? 5.468 -8.727 -38.051 1.00 88.38 144 ARG A O 1
ATOM 1118 N N . GLU A 1 145 ? 7.328 -8.987 -39.296 1.00 89.81 145 GLU A N 1
ATOM 1119 C CA . GLU A 1 145 ? 6.638 -9.283 -40.545 1.00 89.81 145 GLU A CA 1
ATOM 1120 C C . GLU A 1 145 ? 6.281 -10.781 -40.564 1.00 89.81 145 GLU A C 1
ATOM 1122 O O . GLU A 1 145 ? 7.188 -11.618 -40.506 1.00 89.81 145 GLU A O 1
ATOM 1127 N N . PRO A 1 146 ? 4.987 -11.154 -40.529 1.00 89.75 146 PRO A N 1
ATOM 1128 C CA . PRO A 1 146 ? 4.588 -12.553 -40.596 1.00 89.75 146 PRO A CA 1
ATOM 1129 C C . PRO A 1 146 ? 4.792 -13.089 -42.014 1.00 89.75 146 PRO A C 1
ATOM 1131 O O . PRO A 1 146 ? 4.642 -12.363 -42.996 1.00 89.75 146 PRO A O 1
ATOM 1134 N N . GLU A 1 147 ? 5.091 -14.380 -42.129 1.00 89.75 147 GLU A N 1
ATOM 1135 C CA . GLU A 1 147 ? 5.243 -15.002 -43.440 1.00 89.75 147 GLU A CA 1
ATOM 1136 C C . GLU A 1 147 ? 3.898 -15.050 -44.173 1.00 89.75 147 GLU A C 1
ATOM 1138 O O . GLU A 1 147 ? 2.873 -15.462 -43.621 1.00 89.75 147 GLU A O 1
ATOM 1143 N N . VAL A 1 148 ? 3.901 -14.581 -45.421 1.00 89.94 148 VAL A N 1
ATOM 1144 C CA . VAL A 1 148 ? 2.687 -14.458 -46.226 1.00 89.94 148 VAL A CA 1
ATOM 1145 C C . VAL A 1 148 ? 2.166 -15.861 -46.566 1.00 89.94 148 VAL A C 1
ATOM 1147 O O . VAL A 1 148 ? 2.930 -16.683 -47.084 1.00 89.94 148 VAL A O 1
ATOM 1150 N N . PRO A 1 149 ? 0.878 -16.167 -46.316 1.00 89.62 149 PRO A N 1
ATOM 1151 C CA . PRO A 1 149 ? 0.311 -17.455 -46.686 1.00 89.62 149 PRO A CA 1
ATOM 1152 C C . PRO A 1 149 ? 0.450 -17.705 -48.188 1.00 89.62 149 PRO A C 1
ATOM 1154 O O . PRO A 1 149 ? 0.139 -16.836 -49.005 1.00 89.62 149 PRO A O 1
ATOM 1157 N N . LYS A 1 150 ? 0.879 -18.914 -48.563 1.00 88.19 150 LYS A N 1
ATOM 1158 C CA . LYS A 1 150 ? 0.908 -19.321 -49.971 1.00 88.19 150 LYS A CA 1
ATOM 1159 C C . LYS A 1 150 ? -0.523 -19.354 -50.500 1.00 88.19 150 LYS A C 1
ATOM 1161 O O . LYS A 1 150 ? -1.368 -20.051 -49.938 1.00 88.19 150 LYS A O 1
ATOM 1166 N N . SER A 1 151 ? -0.792 -18.616 -51.574 1.00 82.06 151 SER A N 1
ATOM 1167 C CA . SER A 1 151 ? -2.051 -18.766 -52.294 1.00 82.06 151 SER A CA 1
ATOM 1168 C C . SER A 1 151 ? -2.136 -20.185 -52.854 1.00 82.06 151 SER A C 1
ATOM 1170 O O . SER A 1 151 ? -1.150 -20.746 -53.338 1.00 82.06 151 SER A O 1
ATOM 1172 N N . LEU A 1 152 ? -3.317 -20.791 -52.752 1.00 75.31 152 LEU A N 1
ATOM 1173 C CA . LEU A 1 152 ? -3.587 -22.061 -53.412 1.00 75.31 152 LEU A CA 1
ATOM 1174 C C . LEU A 1 152 ? -3.563 -21.795 -54.920 1.00 75.31 152 LEU A C 1
ATOM 1176 O O . LEU A 1 152 ? -4.366 -21.007 -55.417 1.00 75.31 152 LEU A O 1
ATOM 1180 N N . ALA A 1 153 ? -2.599 -22.393 -55.622 1.00 72.81 153 ALA A N 1
ATOM 1181 C CA . ALA A 1 153 ? -2.560 -22.368 -57.077 1.00 72.81 153 ALA A CA 1
ATOM 1182 C C . ALA A 1 153 ? -3.831 -23.054 -57.603 1.00 72.81 153 ALA A C 1
ATOM 1184 O O . ALA A 1 153 ? -4.100 -24.201 -57.237 1.00 72.81 153 ALA A O 1
ATOM 1185 N N . GLY A 1 154 ? -4.630 -22.304 -58.366 1.00 56.00 154 GLY A N 1
ATOM 1186 C CA . GLY A 1 154 ? -5.828 -22.794 -59.050 1.00 56.00 154 GLY A CA 1
ATOM 1187 C C . GLY A 1 154 ? -5.502 -23.536 -60.333 1.00 56.00 154 GLY A C 1
ATOM 1188 O O . GLY A 1 154 ? -4.429 -23.258 -60.915 1.00 56.00 154 GLY A O 1
#

Radius of gyration: 35.28 Å; Cα contacts (8 Å, |Δi|>4): 103; chains: 1; bounding box: 103×47×81 Å